Protein AF-A0A8T4Z725-F1 (afdb_monomer_lite)

Sequence (112 aa):
MYVDSLEIPDDIKKDILELTNMVFNSIKRLGEALKALVEGSKEVLKLADSVERAEEAIDEFRVGLIARVLKWGEGARRISVLLMLKEAIENLEAAADGTENVADIIRVIVAG

Radius of gyration: 17.12 Å; chains: 1; bounding box: 40×22×47 Å

Structure (mmCIF, N/CA/C/O backbone):
data_AF-A0A8T4Z725-F1
#
_entry.id   AF-A0A8T4Z725-F1
#
loop_
_atom_site.group_PDB
_atom_site.id
_atom_site.type_symbol
_atom_site.label_atom_id
_atom_site.label_alt_id
_atom_site.label_comp_id
_atom_site.label_asym_id
_atom_site.label_entity_id
_atom_site.label_seq_id
_atom_site.pdbx_PDB_ins_code
_atom_site.Cartn_x
_atom_site.Cartn_y
_atom_site.Cartn_z
_atom_site.occupancy
_atom_site.B_iso_or_equiv
_atom_site.auth_seq_id
_atom_site.auth_comp_id
_atom_site.auth_asym_id
_atom_site.auth_atom_id
_atom_site.pdbx_PDB_model_num
ATOM 1 N N . MET A 1 1 ? 21.437 14.134 -9.983 1.00 47.62 1 MET A N 1
ATOM 2 C CA . MET A 1 1 ? 20.268 13.286 -9.669 1.00 47.62 1 MET A CA 1
ATOM 3 C C . MET A 1 1 ? 20.388 12.060 -10.568 1.00 47.62 1 MET A C 1
ATOM 5 O O . MET A 1 1 ? 20.488 12.247 -11.769 1.00 47.62 1 MET A O 1
ATOM 9 N N . TYR A 1 2 ? 20.562 10.857 -10.013 1.00 50.62 2 TYR A N 1
ATOM 10 C CA . TYR A 1 2 ? 21.075 9.666 -10.730 1.00 50.62 2 TYR A CA 1
ATOM 11 C C . TYR A 1 2 ? 20.056 8.944 -11.636 1.00 50.62 2 TYR A C 1
ATOM 13 O O . TYR A 1 2 ? 20.345 7.863 -12.142 1.00 50.62 2 TYR A O 1
ATOM 21 N N . VAL A 1 3 ? 18.881 9.534 -11.860 1.00 55.91 3 VAL A N 1
ATOM 22 C CA . VAL A 1 3 ? 17.825 8.965 -12.700 1.00 55.91 3 VAL A CA 1
ATOM 23 C C . VAL A 1 3 ? 17.285 10.077 -13.581 1.00 55.91 3 VAL A C 1
ATOM 25 O O . VAL A 1 3 ? 16.696 11.032 -13.074 1.00 55.91 3 VAL A O 1
ATOM 28 N N . ASP A 1 4 ? 17.488 9.969 -14.890 1.00 63.12 4 ASP A N 1
ATOM 29 C CA . ASP A 1 4 ? 16.709 10.772 -15.821 1.00 63.12 4 ASP A CA 1
ATOM 30 C C . ASP A 1 4 ? 15.321 10.129 -15.937 1.00 63.12 4 ASP A C 1
ATOM 32 O O . ASP A 1 4 ? 15.132 9.102 -16.590 1.00 63.12 4 ASP A O 1
ATOM 36 N N . SER A 1 5 ? 14.349 10.696 -15.218 1.00 62.69 5 SER A N 1
ATOM 37 C CA . SER A 1 5 ? 12.970 10.185 -15.157 1.00 62.69 5 SER A CA 1
ATOM 38 C C . SER A 1 5 ? 12.273 10.116 -16.525 1.00 62.69 5 SER A C 1
ATOM 40 O O . SER A 1 5 ? 11.233 9.466 -16.647 1.00 62.69 5 SER A O 1
ATOM 42 N N . LEU A 1 6 ? 12.842 10.757 -17.553 1.00 62.81 6 LEU A N 1
ATOM 43 C CA . LEU A 1 6 ? 12.340 10.740 -18.926 1.00 62.81 6 LEU A CA 1
ATOM 44 C C . LEU A 1 6 ? 12.446 9.356 -19.587 1.00 62.81 6 LEU A C 1
ATOM 46 O O . LEU A 1 6 ? 11.675 9.079 -20.501 1.00 62.81 6 LEU A O 1
ATOM 50 N N . GLU A 1 7 ? 13.334 8.473 -19.115 1.00 80.06 7 GLU A N 1
ATOM 51 C CA . GLU A 1 7 ? 13.499 7.124 -19.686 1.00 80.06 7 GLU A CA 1
ATOM 52 C C . GLU A 1 7 ? 12.524 6.081 -19.108 1.00 80.06 7 GLU A C 1
ATOM 54 O O . GLU A 1 7 ? 12.394 4.986 -19.660 1.00 80.06 7 GLU A O 1
ATOM 59 N N . ILE A 1 8 ? 11.839 6.395 -18.001 1.00 89.75 8 ILE A N 1
ATOM 60 C CA . ILE A 1 8 ? 10.884 5.473 -17.374 1.00 89.75 8 ILE A CA 1
ATOM 61 C C . ILE A 1 8 ? 9.560 5.518 -18.160 1.00 89.75 8 ILE A C 1
ATOM 63 O O . ILE A 1 8 ? 9.046 6.613 -18.405 1.00 89.75 8 ILE A O 1
ATOM 67 N N . PRO A 1 9 ? 8.976 4.364 -18.525 1.00 93.00 9 PRO A N 1
ATOM 68 C CA . PRO A 1 9 ? 7.671 4.285 -19.165 1.00 93.00 9 PRO A CA 1
ATOM 69 C C . PRO A 1 9 ? 6.568 4.950 -18.336 1.00 93.00 9 PRO A C 1
ATOM 71 O O . PRO A 1 9 ? 6.526 4.835 -17.109 1.00 93.00 9 PRO A O 1
ATOM 74 N N . ASP A 1 10 ? 5.665 5.664 -19.004 1.00 93.94 10 ASP A N 1
ATOM 75 C CA . ASP A 1 10 ? 4.616 6.428 -18.323 1.00 93.94 10 ASP A CA 1
ATOM 76 C C . ASP A 1 10 ? 3.581 5.542 -17.618 1.00 93.94 10 ASP A C 1
ATOM 78 O O . ASP A 1 10 ? 2.975 5.980 -16.643 1.00 93.94 10 ASP A O 1
ATOM 82 N N . ASP A 1 11 ? 3.380 4.308 -18.075 1.00 94.56 11 ASP A N 1
ATOM 83 C CA . ASP A 1 11 ? 2.571 3.302 -17.382 1.00 94.56 11 ASP A CA 1
ATOM 84 C C . ASP A 1 11 ? 3.200 2.907 -16.039 1.00 94.56 11 ASP A C 1
ATOM 86 O O . ASP A 1 11 ? 2.521 2.976 -15.020 1.00 94.56 11 ASP A O 1
ATOM 90 N N . ILE A 1 12 ? 4.511 2.640 -15.992 1.00 95.88 12 ILE A N 1
ATOM 91 C CA . ILE A 1 12 ? 5.226 2.371 -14.730 1.00 95.88 12 ILE A CA 1
ATOM 92 C C . ILE A 1 12 ? 5.131 3.569 -13.776 1.00 95.88 12 ILE A C 1
ATOM 94 O O . ILE A 1 12 ? 4.886 3.390 -12.584 1.00 95.88 12 ILE A O 1
ATOM 98 N N . LYS A 1 13 ? 5.288 4.804 -14.275 1.00 95.44 13 LYS A N 1
ATOM 99 C CA . LYS A 1 13 ? 5.132 6.011 -13.439 1.00 95.44 13 LYS A CA 1
ATOM 100 C C . LYS A 1 13 ? 3.723 6.124 -12.860 1.00 95.44 13 LYS A C 1
ATOM 102 O O . LYS A 1 13 ? 3.575 6.461 -11.687 1.00 95.44 13 LYS A O 1
ATOM 107 N N . LYS A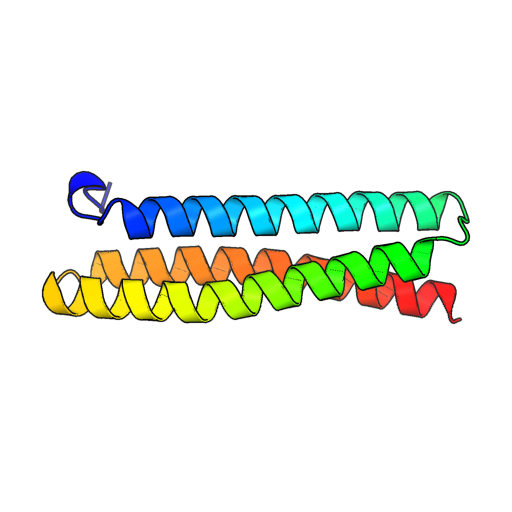 1 14 ? 2.698 5.867 -13.680 1.00 97.38 14 LYS A N 1
ATOM 108 C CA . LYS A 1 14 ? 1.294 5.878 -13.247 1.00 97.38 14 LYS A CA 1
ATOM 109 C C . LYS A 1 14 ? 1.034 4.812 -12.195 1.00 97.38 14 LYS A C 1
ATOM 111 O O . LYS A 1 14 ? 0.374 5.111 -11.211 1.00 97.38 14 LYS A O 1
ATOM 116 N N . ASP A 1 15 ? 1.600 3.625 -12.360 1.00 98.06 15 ASP A N 1
ATOM 117 C CA . ASP A 1 15 ? 1.439 2.547 -11.392 1.00 98.06 15 ASP A CA 1
ATOM 118 C C . ASP A 1 15 ? 2.135 2.851 -10.060 1.00 98.06 15 ASP A C 1
ATOM 120 O O . ASP A 1 15 ? 1.577 2.578 -9.005 1.00 98.06 15 ASP A O 1
ATOM 124 N N . ILE A 1 16 ? 3.322 3.466 -10.074 1.00 97.81 16 ILE A N 1
ATOM 125 C CA . ILE A 1 16 ? 3.989 3.920 -8.839 1.00 97.81 16 ILE A CA 1
ATOM 126 C C . ILE A 1 16 ? 3.146 4.989 -8.130 1.00 97.81 16 ILE A C 1
ATOM 128 O O . ILE A 1 16 ? 3.016 4.971 -6.903 1.00 97.81 16 ILE A O 1
ATOM 132 N N . LEU A 1 17 ? 2.560 5.920 -8.890 1.00 98.12 17 LEU A N 1
ATOM 133 C CA . LEU A 1 17 ? 1.645 6.918 -8.338 1.00 98.12 17 LEU A CA 1
ATOM 134 C C . LEU A 1 17 ? 0.395 6.255 -7.742 1.00 98.12 17 LEU A C 1
ATOM 136 O O . LEU A 1 17 ? -0.036 6.645 -6.660 1.00 98.12 17 LEU A O 1
ATOM 140 N N . GLU A 1 18 ? -0.157 5.248 -8.416 1.00 98.62 18 GLU A N 1
ATOM 141 C CA . GLU A 1 18 ? -1.308 4.498 -7.921 1.00 98.62 18 GLU A CA 1
ATOM 142 C C . GLU A 1 18 ? -0.978 3.751 -6.629 1.00 98.62 18 GLU A C 1
ATOM 144 O O . GLU A 1 18 ? -1.675 3.940 -5.636 1.00 98.62 18 GLU A O 1
ATOM 149 N N . LEU A 1 19 ? 0.145 3.025 -6.579 1.00 98.75 19 LEU A N 1
ATOM 150 C CA . LEU A 1 19 ? 0.628 2.379 -5.356 1.00 98.75 19 LEU A CA 1
ATOM 151 C C . LEU A 1 19 ? 0.760 3.394 -4.210 1.00 98.75 19 LEU A C 1
ATOM 153 O O . LEU A 1 19 ? 0.286 3.157 -3.103 1.00 98.75 19 LEU A O 1
ATOM 157 N N . THR A 1 20 ? 1.331 4.570 -4.488 1.00 98.69 20 THR A N 1
ATOM 158 C CA . THR A 1 20 ? 1.454 5.653 -3.498 1.00 98.69 20 THR A CA 1
ATOM 159 C C . THR A 1 20 ? 0.085 6.112 -2.980 1.00 98.69 20 THR A C 1
ATOM 161 O O . THR A 1 20 ? -0.092 6.318 -1.776 1.00 98.69 20 THR A O 1
ATOM 164 N N . ASN A 1 21 ? -0.905 6.252 -3.866 1.00 98.75 21 ASN A N 1
ATOM 165 C CA . ASN A 1 21 ? -2.271 6.615 -3.487 1.00 98.75 21 ASN A CA 1
ATOM 166 C C . ASN A 1 21 ? -2.948 5.519 -2.654 1.00 98.75 21 ASN A C 1
ATOM 168 O O . ASN A 1 21 ? -3.656 5.836 -1.696 1.00 98.75 21 ASN A O 1
ATOM 172 N N . MET A 1 22 ? -2.727 4.246 -2.989 1.00 98.81 22 MET A N 1
ATOM 173 C CA . MET A 1 22 ? -3.251 3.108 -2.231 1.00 98.81 22 MET A CA 1
ATOM 174 C C . MET A 1 22 ? -2.692 3.100 -0.803 1.00 98.81 22 MET A C 1
ATOM 176 O O . MET A 1 22 ? -3.475 3.077 0.148 1.00 98.81 22 MET A O 1
ATOM 180 N N . VAL A 1 23 ? -1.372 3.249 -0.642 1.00 98.75 23 VAL A N 1
ATOM 181 C CA . VAL A 1 23 ? -0.708 3.362 0.672 1.00 98.75 23 VAL A CA 1
ATOM 182 C C . VAL A 1 23 ? -1.272 4.537 1.472 1.00 98.75 23 VAL A C 1
ATOM 184 O O . VAL A 1 23 ? -1.659 4.386 2.631 1.00 98.75 23 VAL A O 1
ATOM 187 N N . PHE A 1 24 ? -1.401 5.711 0.848 1.00 98.62 24 PHE A N 1
ATOM 188 C CA . PHE A 1 24 ? -1.986 6.886 1.498 1.00 98.62 24 PHE A CA 1
ATOM 189 C C . PHE A 1 24 ? -3.431 6.648 1.965 1.00 98.62 24 PHE A C 1
ATOM 191 O O . PHE A 1 24 ? -3.824 7.096 3.046 1.00 98.62 24 PHE A O 1
ATOM 198 N N . ASN A 1 25 ? -4.226 5.924 1.178 1.00 98.44 25 ASN A N 1
ATOM 199 C CA . ASN A 1 25 ? -5.581 5.547 1.563 1.00 98.44 25 ASN A CA 1
ATOM 200 C C . ASN A 1 25 ? -5.594 4.525 2.710 1.00 98.44 25 ASN A C 1
ATOM 202 O O . ASN A 1 25 ? -6.459 4.640 3.579 1.00 98.44 25 ASN A O 1
ATOM 206 N N . SER A 1 26 ? -4.640 3.589 2.767 1.00 98.44 26 SER A N 1
ATOM 207 C CA . SER A 1 26 ? -4.492 2.684 3.916 1.00 98.44 26 SER A CA 1
ATOM 208 C C . SER A 1 26 ? -4.197 3.458 5.207 1.00 98.44 26 SER A C 1
ATOM 210 O O . SER A 1 26 ? -4.889 3.294 6.213 1.00 98.44 26 SER A O 1
ATOM 212 N N . ILE A 1 27 ? -3.275 4.428 5.150 1.00 98.44 27 ILE A N 1
ATOM 213 C CA . ILE A 1 27 ? -2.949 5.311 6.286 1.00 98.44 27 ILE A CA 1
ATOM 214 C C . ILE A 1 27 ? -4.187 6.083 6.771 1.00 98.44 27 ILE A C 1
ATOM 216 O O . ILE A 1 27 ? -4.406 6.225 7.976 1.00 98.44 27 ILE A O 1
ATOM 220 N N . LYS A 1 28 ? -5.032 6.571 5.854 1.00 98.56 28 LYS A N 1
ATOM 221 C CA . LYS A 1 28 ? -6.293 7.236 6.226 1.00 98.56 28 LYS A CA 1
ATOM 222 C C . LYS A 1 28 ? -7.256 6.299 6.949 1.00 98.56 28 LYS A C 1
ATOM 224 O O . LYS A 1 28 ? -7.791 6.688 7.985 1.00 98.56 28 LYS A O 1
ATOM 229 N N . ARG A 1 29 ? -7.451 5.082 6.433 1.00 98.50 29 ARG A N 1
ATOM 230 C CA . ARG A 1 29 ? -8.304 4.057 7.061 1.00 98.50 29 ARG A CA 1
ATOM 231 C C . ARG A 1 29 ? -7.810 3.705 8.460 1.00 98.50 29 ARG A C 1
ATOM 233 O O . ARG A 1 29 ? -8.614 3.615 9.384 1.00 98.50 29 ARG A O 1
ATOM 240 N N . LEU A 1 30 ? -6.493 3.600 8.645 1.00 98.62 30 LEU A N 1
ATOM 241 C CA . LEU A 1 30 ? -5.904 3.412 9.968 1.00 98.62 30 LEU A CA 1
ATOM 242 C C . LEU A 1 30 ? -6.229 4.586 10.903 1.00 98.62 30 LEU A C 1
ATOM 244 O O . LEU A 1 30 ? -6.604 4.372 12.054 1.00 98.62 30 LEU A O 1
ATOM 248 N N . GLY A 1 31 ? -6.132 5.825 10.414 1.00 98.44 31 GLY A N 1
ATOM 249 C CA . GLY A 1 31 ? -6.524 7.013 11.178 1.00 98.44 31 GLY A CA 1
ATOM 250 C C . GLY A 1 31 ? -7.990 6.979 11.629 1.00 98.44 31 GLY A C 1
ATOM 251 O O . GLY A 1 31 ? -8.298 7.348 12.763 1.00 98.44 31 GLY A O 1
ATOM 252 N N . GLU A 1 32 ? -8.890 6.488 10.776 1.00 98.38 32 GLU A N 1
ATOM 253 C CA . GLU A 1 32 ? -10.303 6.278 11.116 1.00 98.38 32 GLU A CA 1
ATOM 254 C C . GLU A 1 32 ? -10.482 5.176 12.171 1.00 98.38 32 GLU A C 1
ATOM 256 O O . GLU A 1 32 ? -11.226 5.376 13.133 1.00 98.38 32 GLU A O 1
ATOM 261 N N . ALA A 1 33 ? -9.770 4.052 12.041 1.00 98.19 33 ALA A N 1
ATOM 262 C CA . ALA A 1 33 ? -9.794 2.960 13.015 1.00 98.19 33 ALA A CA 1
ATOM 263 C C . ALA A 1 33 ? -9.285 3.408 14.397 1.00 98.19 33 ALA A C 1
ATOM 265 O O . ALA A 1 33 ? -9.932 3.144 15.412 1.00 98.19 33 ALA A O 1
ATOM 266 N N . LEU A 1 34 ? -8.174 4.153 14.442 1.00 98.19 34 LEU A N 1
ATOM 267 C CA . LEU A 1 34 ? -7.621 4.726 15.673 1.00 98.19 34 LEU A CA 1
ATOM 268 C C . LEU A 1 34 ? -8.595 5.702 16.333 1.00 98.19 34 LEU A C 1
ATOM 270 O O . LEU A 1 34 ? -8.800 5.653 17.546 1.00 98.19 34 LEU A O 1
ATOM 274 N N . LYS A 1 35 ? -9.226 6.574 15.542 1.00 98.19 35 LYS A N 1
ATOM 275 C CA . LYS A 1 35 ? -10.234 7.504 16.055 1.00 98.19 35 LYS A CA 1
ATOM 276 C C . LYS A 1 35 ? -11.420 6.751 16.657 1.00 98.19 35 LYS A C 1
ATOM 278 O O . LYS A 1 35 ? -11.818 7.041 17.782 1.00 98.19 35 LYS A O 1
ATOM 283 N N . ALA A 1 36 ? -11.939 5.760 15.937 1.00 97.94 36 ALA A N 1
ATOM 284 C CA . ALA A 1 36 ? -13.029 4.922 16.413 1.00 97.94 36 ALA A CA 1
ATOM 285 C C . ALA A 1 36 ? -12.665 4.198 17.721 1.00 97.94 36 ALA A C 1
ATOM 287 O O . ALA A 1 36 ? -13.519 4.090 18.601 1.00 97.94 36 ALA A O 1
ATOM 288 N N . LEU A 1 37 ? -11.412 3.741 17.862 1.00 97.50 37 LEU A N 1
ATOM 289 C CA . LEU A 1 37 ? -10.924 3.080 19.074 1.00 97.50 37 LEU A CA 1
ATOM 290 C C . LEU A 1 37 ? -10.951 4.039 20.268 1.00 97.50 37 LEU A C 1
ATOM 292 O O . LEU A 1 37 ? -11.509 3.704 21.310 1.00 97.50 37 LEU A O 1
ATOM 296 N N . VAL A 1 38 ? -10.400 5.245 20.103 1.00 97.12 38 VAL A N 1
ATOM 297 C CA . VAL A 1 38 ? -10.371 6.278 21.155 1.00 97.12 38 VAL A CA 1
ATOM 298 C C . VAL A 1 38 ? -11.782 6.713 21.563 1.00 97.12 38 VAL A C 1
ATOM 300 O O . VAL A 1 38 ? -12.034 6.976 22.736 1.00 97.12 38 VAL A O 1
ATOM 303 N N . GLU A 1 39 ? -12.712 6.767 20.611 1.00 97.12 39 GLU A N 1
ATOM 304 C CA . GLU A 1 39 ? -14.110 7.144 20.848 1.00 97.12 39 GLU A CA 1
ATOM 305 C C . GLU A 1 39 ? -14.974 5.989 21.396 1.00 97.12 39 GLU A C 1
ATOM 307 O O . GLU A 1 39 ? -16.143 6.205 21.718 1.00 97.12 39 GLU A O 1
ATOM 312 N N . GLY A 1 40 ? -14.432 4.769 21.516 1.00 93.69 40 GLY A N 1
ATOM 313 C CA . GLY A 1 40 ? -15.177 3.594 21.987 1.00 93.69 40 GLY A CA 1
ATOM 314 C C . GLY A 1 40 ? -16.278 3.138 21.021 1.00 93.69 40 GLY A C 1
ATOM 315 O O . GLY A 1 40 ? -17.317 2.623 21.442 1.00 93.69 40 GLY A O 1
ATOM 316 N N . SER A 1 41 ? -16.089 3.368 19.721 1.00 95.38 41 SER A N 1
ATOM 317 C CA . SER A 1 41 ? -17.057 3.015 18.684 1.00 95.38 41 SER A CA 1
ATOM 318 C C . SER A 1 41 ? -17.201 1.497 18.520 1.00 95.38 41 SER A C 1
ATOM 320 O O . SER A 1 41 ? -16.248 0.736 18.660 1.00 95.38 41 SER A O 1
ATOM 322 N N . LYS A 1 42 ? -18.395 1.039 18.131 1.00 93.12 42 LYS A N 1
ATOM 323 C CA . LYS A 1 42 ? -18.636 -0.374 17.781 1.00 93.12 42 LYS A CA 1
ATOM 324 C C . LYS A 1 42 ? -18.090 -0.756 16.400 1.00 93.12 42 LYS A C 1
ATOM 326 O O . LYS A 1 42 ? -17.977 -1.939 16.102 1.00 93.12 42 LYS A O 1
ATOM 331 N N . GLU A 1 43 ? -17.734 0.227 15.573 1.00 95.69 43 GLU A N 1
ATOM 332 C CA . GLU A 1 43 ? -17.237 -0.001 14.208 1.00 95.69 43 GLU A CA 1
ATOM 333 C C . GLU A 1 43 ? -15.720 -0.260 14.148 1.00 95.69 43 GLU A C 1
ATOM 335 O O . GLU A 1 43 ? -15.187 -0.461 13.060 1.00 95.69 43 GLU A O 1
ATOM 340 N N . VAL A 1 44 ? -15.011 -0.258 15.286 1.00 97.31 44 VAL A N 1
ATOM 341 C CA . VAL A 1 44 ? -13.538 -0.352 15.334 1.00 97.31 44 VAL A CA 1
ATOM 342 C C . VAL A 1 44 ? -13.010 -1.579 14.600 1.00 97.31 44 VAL A C 1
ATOM 344 O O . VAL A 1 44 ? -12.132 -1.439 13.755 1.00 97.31 44 VAL A O 1
ATOM 347 N N . LEU A 1 45 ? -13.578 -2.761 14.864 1.00 96.69 45 LEU A N 1
ATO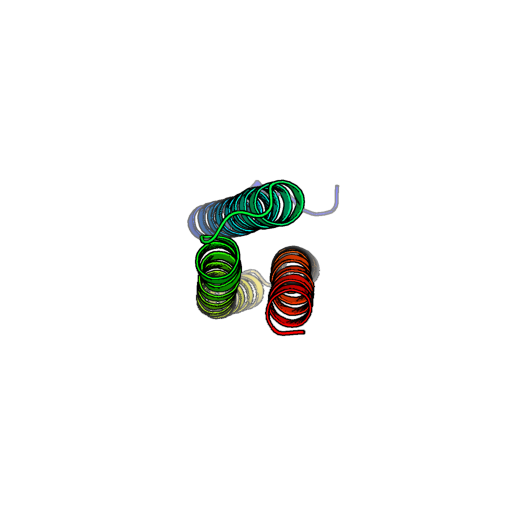M 348 C CA . LEU A 1 45 ? -13.142 -4.006 14.221 1.00 96.69 45 LEU A CA 1
ATOM 349 C C . LEU A 1 45 ? -13.326 -3.953 12.702 1.00 96.69 45 LEU A C 1
ATOM 351 O O . LEU A 1 45 ? -12.412 -4.261 11.953 1.00 96.69 45 LEU A O 1
ATOM 355 N N . LYS A 1 46 ? -14.471 -3.450 12.237 1.00 97.50 46 LYS A N 1
ATOM 356 C CA . LYS A 1 46 ? -14.756 -3.305 10.805 1.00 97.50 46 LYS A CA 1
ATOM 357 C C . LYS A 1 46 ? -13.799 -2.331 10.112 1.00 97.50 46 LYS A C 1
ATOM 359 O O . LYS A 1 46 ? -13.469 -2.531 8.941 1.00 97.50 46 LYS A O 1
ATOM 364 N N . LEU A 1 47 ? -13.405 -1.258 10.801 1.00 97.94 47 LEU A N 1
ATOM 365 C CA . LEU A 1 47 ? -12.431 -0.293 10.291 1.00 97.94 47 LEU A CA 1
ATOM 366 C C . LEU A 1 47 ? -11.027 -0.903 10.248 1.00 97.94 47 LEU A C 1
ATOM 368 O 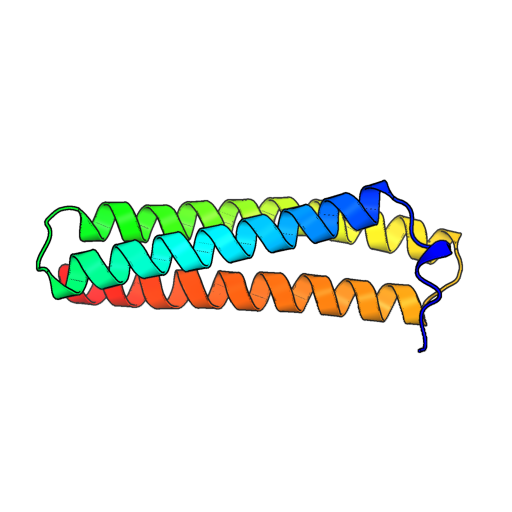O . LEU A 1 47 ? -10.359 -0.736 9.230 1.00 97.94 47 LEU A O 1
ATOM 372 N N . ALA A 1 48 ? -10.626 -1.659 11.274 1.00 97.62 48 ALA A N 1
ATOM 373 C CA . ALA A 1 48 ? -9.370 -2.411 11.284 1.00 97.62 48 ALA A CA 1
ATOM 374 C C . ALA A 1 48 ? -9.313 -3.447 10.143 1.00 97.62 48 ALA A C 1
ATOM 376 O O . ALA A 1 48 ? -8.378 -3.412 9.351 1.00 97.62 48 ALA A O 1
ATOM 377 N N . ASP A 1 49 ? -10.368 -4.245 9.939 1.00 97.88 49 ASP A N 1
ATOM 378 C CA . ASP A 1 49 ? -10.465 -5.179 8.800 1.00 97.88 49 ASP A CA 1
ATOM 379 C C . ASP A 1 49 ? -10.430 -4.452 7.442 1.00 97.88 49 ASP A C 1
ATOM 381 O O . ASP A 1 49 ? -10.151 -5.033 6.396 1.00 97.88 49 ASP A O 1
ATOM 385 N N . SER A 1 50 ? -10.793 -3.165 7.407 1.00 98.19 50 SER A N 1
ATOM 386 C CA . SER A 1 50 ? -10.697 -2.368 6.182 1.00 98.19 50 SER A CA 1
ATOM 387 C C . SER A 1 50 ? -9.271 -1.927 5.859 1.00 98.19 50 SER A C 1
ATOM 389 O O . SER A 1 50 ? -9.015 -1.621 4.695 1.00 98.19 50 SER A O 1
ATOM 391 N N . VAL A 1 51 ? -8.389 -1.876 6.863 1.00 98.50 51 VAL A N 1
ATOM 392 C CA . VAL A 1 51 ? -6.949 -1.643 6.693 1.00 98.50 51 VAL A CA 1
ATOM 393 C C . VAL A 1 51 ? -6.293 -2.906 6.144 1.00 98.50 51 VAL A C 1
ATOM 395 O O . VAL A 1 51 ? -5.613 -2.807 5.135 1.00 98.50 51 VAL A O 1
ATOM 398 N N . GLU A 1 52 ? -6.600 -4.079 6.707 1.00 97.88 52 GLU A N 1
ATOM 399 C CA . GLU A 1 52 ? -6.142 -5.393 6.208 1.00 97.88 52 GLU A CA 1
ATOM 400 C C . GLU A 1 52 ? -6.486 -5.578 4.723 1.00 97.88 52 GLU A C 1
ATOM 402 O O . GLU A 1 52 ? -5.605 -5.721 3.889 1.00 97.88 52 GLU A O 1
ATOM 407 N N . ARG A 1 53 ? -7.755 -5.390 4.336 1.00 98.31 53 ARG A N 1
ATOM 408 C CA . ARG A 1 53 ? -8.147 -5.453 2.911 1.00 98.31 53 ARG A CA 1
ATOM 409 C C . ARG A 1 53 ? -7.445 -4.426 2.015 1.00 98.31 53 ARG A C 1
ATOM 411 O O . ARG A 1 53 ? -7.423 -4.594 0.797 1.00 98.31 53 ARG A O 1
ATOM 418 N N . ALA A 1 54 ? -7.005 -3.297 2.573 1.00 98.44 54 ALA A N 1
ATOM 419 C CA . ALA A 1 54 ? -6.274 -2.293 1.808 1.00 98.44 54 ALA A CA 1
ATOM 420 C C . ALA A 1 54 ? -4.810 -2.705 1.615 1.00 98.44 54 ALA A C 1
ATOM 422 O O . ALA A 1 54 ? -4.285 -2.486 0.526 1.00 98.44 54 ALA A O 1
ATOM 423 N N . GLU A 1 55 ? -4.192 -3.298 2.636 1.00 98.50 55 GLU A N 1
ATOM 424 C CA . GLU A 1 55 ? -2.861 -3.902 2.576 1.00 98.50 55 GLU A CA 1
ATOM 425 C C . GLU A 1 55 ? -2.850 -5.063 1.563 1.00 98.50 55 GLU A C 1
ATOM 427 O O . GLU A 1 55 ? -2.133 -4.955 0.572 1.00 98.50 55 GLU A O 1
ATOM 432 N N . GLU A 1 56 ? -3.775 -6.027 1.647 1.00 98.31 56 GLU A N 1
ATOM 433 C CA . GLU A 1 56 ? -3.837 -7.166 0.707 1.00 98.31 56 GLU A CA 1
ATOM 434 C C . GLU A 1 56 ? -3.899 -6.715 -0.769 1.00 98.31 56 GLU A C 1
ATOM 436 O O . GLU A 1 56 ? -3.285 -7.301 -1.666 1.00 98.31 56 GLU A O 1
ATOM 441 N N . ALA A 1 57 ? -4.638 -5.633 -1.041 1.00 98.56 57 ALA A N 1
ATOM 442 C CA . ALA A 1 57 ? -4.743 -5.055 -2.379 1.00 98.56 57 ALA A CA 1
ATOM 443 C C . ALA A 1 57 ? -3.449 -4.351 -2.829 1.00 98.56 57 ALA A C 1
ATOM 445 O O . ALA A 1 57 ? -3.105 -4.390 -4.015 1.00 98.56 57 ALA A O 1
ATOM 446 N N . ILE A 1 58 ? -2.748 -3.680 -1.908 1.00 98.69 58 ILE A N 1
ATOM 447 C CA . ILE A 1 58 ? -1.423 -3.083 -2.147 1.00 98.69 58 ILE A CA 1
ATOM 448 C C . ILE A 1 58 ? -0.429 -4.186 -2.502 1.00 98.69 58 ILE A C 1
ATOM 450 O O . ILE A 1 58 ? 0.332 -4.036 -3.464 1.00 98.69 58 ILE A O 1
ATOM 454 N N . ASP A 1 59 ? -0.498 -5.300 -1.787 1.00 98.06 59 ASP A N 1
ATOM 455 C CA . ASP A 1 59 ? 0.378 -6.443 -1.954 1.00 98.06 59 ASP A CA 1
ATOM 456 C C . ASP A 1 59 ? 0.212 -7.119 -3.319 1.00 98.06 59 ASP A C 1
ATOM 458 O O . ASP A 1 59 ? 1.183 -7.293 -4.071 1.00 98.06 59 ASP A O 1
ATOM 462 N N . GLU A 1 60 ? -1.034 -7.382 -3.718 1.00 98.44 60 GLU A N 1
ATOM 463 C CA . GLU A 1 60 ? -1.356 -7.903 -5.049 1.00 98.44 60 GLU A CA 1
ATOM 464 C C . GLU A 1 60 ? -0.889 -6.943 -6.161 1.00 98.44 60 GLU A C 1
ATOM 466 O O . GLU A 1 60 ? -0.263 -7.357 -7.149 1.00 98.44 60 GLU A O 1
ATOM 471 N N . PHE A 1 61 ? -1.140 -5.640 -5.996 1.00 98.69 61 PHE A N 1
ATOM 472 C CA . PHE A 1 61 ? -0.746 -4.627 -6.974 1.00 98.69 61 PHE A CA 1
ATOM 473 C C . PHE A 1 61 ? 0.781 -4.530 -7.119 1.00 98.69 61 PHE A C 1
ATOM 475 O O . PHE A 1 61 ? 1.303 -4.461 -8.245 1.00 98.69 61 PHE A O 1
ATOM 482 N N . ARG A 1 62 ? 1.509 -4.568 -5.994 1.00 98.31 62 ARG A N 1
ATOM 483 C CA . ARG A 1 62 ? 2.976 -4.517 -5.938 1.00 98.31 62 ARG A CA 1
ATOM 484 C C . ARG A 1 62 ? 3.604 -5.623 -6.775 1.00 98.31 62 ARG A C 1
ATOM 486 O O . ARG A 1 62 ? 4.507 -5.331 -7.563 1.00 98.31 62 ARG A O 1
ATOM 493 N N . VAL A 1 63 ? 3.134 -6.866 -6.646 1.00 98.12 63 VAL A N 1
ATOM 494 C CA . VAL A 1 63 ? 3.690 -8.015 -7.387 1.00 98.12 63 VAL A CA 1
ATOM 495 C C . VAL A 1 63 ? 3.659 -7.755 -8.896 1.00 98.12 63 VAL A C 1
ATOM 497 O O . VAL A 1 63 ? 4.664 -7.939 -9.595 1.00 98.12 63 VAL A O 1
ATOM 500 N N . GLY A 1 64 ? 2.529 -7.253 -9.402 1.00 98.00 64 GLY A N 1
ATOM 501 C CA . GLY A 1 64 ? 2.378 -6.900 -10.812 1.00 98.00 64 GLY A CA 1
ATOM 502 C C . GLY A 1 64 ? 3.298 -5.755 -11.249 1.00 98.00 64 GLY A C 1
ATOM 503 O O . GLY A 1 64 ? 3.890 -5.815 -12.333 1.00 98.00 64 GLY A O 1
ATOM 504 N N . LEU A 1 65 ? 3.438 -4.722 -10.416 1.00 98.44 65 LEU A N 1
ATOM 505 C CA . LEU A 1 65 ? 4.303 -3.577 -10.697 1.00 98.44 65 LEU A CA 1
ATOM 506 C C . LEU A 1 65 ? 5.790 -3.966 -10.713 1.00 98.44 65 LEU A C 1
ATOM 508 O O . LEU A 1 65 ? 6.499 -3.610 -11.658 1.00 98.44 65 LEU A O 1
ATOM 512 N N . ILE A 1 66 ? 6.260 -4.753 -9.739 1.00 98.12 66 ILE A N 1
ATOM 513 C CA . ILE A 1 66 ? 7.646 -5.249 -9.702 1.00 98.12 66 ILE A CA 1
ATOM 514 C C . ILE A 1 66 ? 7.962 -6.039 -10.977 1.00 98.12 66 ILE A C 1
ATOM 516 O O . ILE A 1 66 ? 8.995 -5.797 -11.604 1.00 98.12 66 ILE A O 1
ATOM 520 N N . ALA A 1 67 ? 7.062 -6.923 -11.422 1.00 97.12 67 ALA A N 1
ATOM 521 C CA . ALA A 1 67 ? 7.259 -7.681 -12.657 1.00 97.12 67 ALA A CA 1
ATOM 522 C C . ALA A 1 67 ? 7.431 -6.769 -13.891 1.00 97.12 67 ALA A C 1
ATOM 524 O O . ALA A 1 67 ? 8.303 -7.016 -14.731 1.00 97.12 67 ALA A O 1
ATOM 525 N N . ARG A 1 68 ? 6.645 -5.685 -13.992 1.00 95.94 68 ARG A N 1
ATOM 526 C CA . ARG A 1 68 ? 6.774 -4.689 -15.074 1.00 95.94 68 ARG A CA 1
ATOM 527 C C . ARG 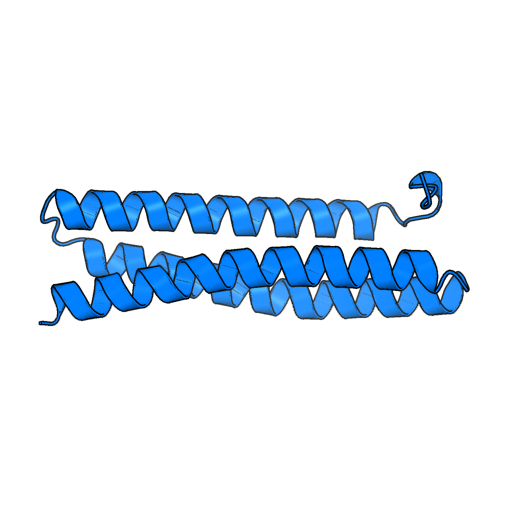A 1 68 ? 8.093 -3.919 -14.996 1.00 95.94 68 ARG A C 1
ATOM 529 O O . ARG A 1 68 ? 8.763 -3.773 -16.021 1.00 95.94 68 ARG A O 1
ATOM 536 N N .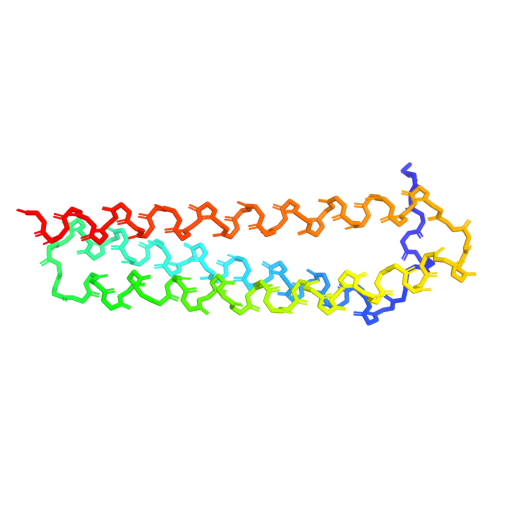 VAL A 1 69 ? 8.495 -3.484 -13.800 1.00 95.81 69 VAL A N 1
ATOM 537 C CA . VAL A 1 69 ? 9.764 -2.769 -13.570 1.00 95.81 69 VAL A CA 1
ATOM 538 C C . VAL A 1 69 ? 10.969 -3.634 -13.934 1.00 95.81 69 VAL A C 1
ATOM 540 O O . VAL A 1 69 ? 11.868 -3.156 -14.628 1.00 95.81 69 VAL A O 1
ATOM 543 N N . LEU A 1 70 ? 10.973 -4.910 -13.536 1.00 94.62 70 LEU A N 1
ATOM 544 C CA . LEU A 1 70 ? 12.044 -5.851 -13.874 1.00 94.62 70 LEU A CA 1
ATOM 545 C C . LEU A 1 70 ? 12.157 -6.055 -15.388 1.00 94.62 70 LEU A C 1
ATOM 547 O O . LEU A 1 70 ? 13.244 -5.903 -15.948 1.00 94.62 70 LEU A O 1
ATOM 551 N N . LYS A 1 71 ? 11.027 -6.312 -16.063 1.00 93.88 71 LYS A N 1
ATOM 552 C CA . LYS A 1 71 ? 10.980 -6.496 -17.521 1.00 93.88 71 LYS A CA 1
ATOM 553 C C . LYS A 1 71 ? 11.500 -5.270 -18.274 1.00 93.88 71 LYS A C 1
ATOM 555 O O . LYS A 1 71 ? 12.258 -5.407 -19.234 1.00 93.88 71 LYS A O 1
ATOM 560 N N . TRP A 1 72 ? 11.096 -4.070 -17.855 1.00 93.81 72 TRP A N 1
ATOM 561 C CA . TRP A 1 72 ? 11.584 -2.834 -18.462 1.00 93.81 72 TRP A CA 1
ATOM 562 C C . TRP A 1 72 ? 13.083 -2.635 -18.218 1.00 93.81 72 TRP A C 1
ATOM 564 O O . TRP A 1 72 ? 13.823 -2.378 -19.168 1.00 93.81 72 TRP A O 1
ATOM 574 N N . GLY A 1 73 ? 13.547 -2.769 -16.973 1.00 90.94 73 GLY A N 1
ATOM 575 C CA . GLY A 1 73 ? 14.940 -2.483 -16.638 1.00 90.94 73 GLY A CA 1
ATOM 576 C C . GLY A 1 73 ? 15.935 -3.470 -17.256 1.00 90.94 73 GLY A C 1
ATOM 577 O O . GLY A 1 73 ? 17.039 -3.051 -17.617 1.00 90.94 73 GLY A O 1
ATOM 578 N N . GLU A 1 74 ? 15.538 -4.733 -17.463 1.00 89.12 74 GLU A N 1
ATOM 579 C CA . GLU A 1 74 ? 16.301 -5.708 -18.257 1.00 89.12 74 GLU A CA 1
ATOM 580 C C . GLU A 1 74 ? 16.470 -5.227 -19.708 1.00 89.12 74 GLU A C 1
ATOM 582 O O . GLU A 1 74 ? 17.594 -5.143 -20.212 1.00 89.12 74 GLU A O 1
ATOM 587 N N . GLY A 1 75 ? 15.372 -4.828 -20.361 1.00 89.44 75 GLY A N 1
ATOM 588 C CA . GLY A 1 75 ? 15.390 -4.331 -21.740 1.00 89.44 75 GLY A CA 1
ATOM 589 C C . GLY A 1 75 ? 16.153 -3.013 -21.909 1.00 89.44 75 GLY A C 1
ATOM 590 O O . GLY A 1 75 ? 16.904 -2.848 -22.872 1.00 89.44 75 GLY A O 1
ATOM 591 N N . ALA A 1 76 ? 16.014 -2.091 -20.955 1.00 87.88 76 ALA A N 1
ATOM 592 C CA . ALA A 1 76 ? 16.682 -0.791 -20.965 1.00 87.88 76 ALA A CA 1
ATOM 593 C C . ALA A 1 76 ? 18.177 -0.871 -20.601 1.00 87.88 76 ALA A C 1
ATOM 595 O O . ALA A 1 76 ? 18.922 0.076 -20.857 1.00 87.88 76 ALA A O 1
ATOM 596 N N . ARG A 1 77 ? 18.636 -1.987 -20.007 1.00 86.00 77 ARG A N 1
ATOM 597 C CA . ARG A 1 77 ? 20.003 -2.165 -19.474 1.00 86.00 77 ARG A CA 1
ATOM 598 C C . ARG A 1 77 ? 20.390 -1.074 -18.462 1.00 86.00 77 ARG A C 1
ATOM 600 O O . ARG A 1 77 ? 21.516 -0.575 -18.455 1.00 86.00 77 ARG A O 1
ATOM 607 N N . ARG A 1 78 ? 19.444 -0.697 -17.596 1.00 84.69 78 ARG A N 1
ATOM 608 C CA . ARG A 1 78 ? 19.579 0.368 -16.582 1.00 84.69 78 ARG A CA 1
ATOM 609 C C . ARG A 1 78 ? 19.470 -0.204 -15.165 1.00 84.69 78 ARG A C 1
ATOM 611 O O . ARG A 1 78 ? 18.528 0.097 -14.439 1.00 84.69 78 ARG A O 1
ATOM 618 N N . ILE A 1 79 ? 20.435 -1.031 -14.759 1.00 87.88 79 ILE A N 1
ATOM 619 C CA . ILE A 1 79 ? 20.364 -1.753 -13.475 1.00 87.88 79 ILE A CA 1
ATOM 620 C C . ILE A 1 79 ? 20.276 -0.829 -12.251 1.00 87.88 79 ILE A C 1
ATOM 622 O O . ILE A 1 79 ? 19.547 -1.131 -11.313 1.00 87.88 79 ILE A O 1
ATOM 626 N N . SER A 1 80 ? 20.963 0.317 -12.272 1.00 89.12 80 SER A N 1
ATOM 627 C CA . SER A 1 80 ? 20.908 1.294 -11.179 1.00 89.12 80 SER A CA 1
ATOM 628 C C . SER A 1 80 ? 19.507 1.881 -11.006 1.00 89.12 80 SER A C 1
ATOM 630 O O . SER A 1 80 ? 19.005 1.942 -9.889 1.00 89.12 80 SER A O 1
ATOM 632 N N . VAL A 1 81 ? 18.850 2.261 -12.107 1.00 89.06 81 VAL A N 1
ATOM 633 C CA . VAL A 1 81 ? 17.484 2.807 -12.082 1.00 89.06 81 VAL A CA 1
ATOM 634 C C . VAL A 1 81 ? 16.480 1.732 -11.674 1.00 89.06 81 VAL A C 1
ATOM 636 O O . VAL A 1 81 ? 15.605 1.999 -10.856 1.00 89.06 81 VAL A O 1
ATOM 639 N N . LEU A 1 82 ? 16.632 0.510 -12.192 1.00 92.06 82 LEU A N 1
ATOM 640 C CA . LEU A 1 82 ? 15.807 -0.635 -11.801 1.00 92.06 82 LEU A CA 1
ATOM 641 C C . LEU A 1 82 ? 15.877 -0.890 -10.292 1.00 92.06 82 LEU A C 1
ATOM 643 O O . LEU A 1 82 ? 14.834 -1.067 -9.668 1.00 92.06 82 LEU A O 1
ATOM 647 N N . LEU A 1 83 ? 17.080 -0.878 -9.705 1.00 93.44 83 LEU A N 1
ATOM 648 C CA . LEU A 1 83 ? 17.250 -1.116 -8.272 1.00 93.44 83 LEU A CA 1
ATOM 649 C C . LEU A 1 83 ? 16.578 -0.015 -7.447 1.00 93.44 83 LEU A C 1
ATOM 651 O O . LEU A 1 83 ? 15.806 -0.328 -6.547 1.00 93.44 83 LEU A O 1
ATOM 655 N N . MET A 1 84 ? 16.783 1.253 -7.821 1.00 93.75 84 MET A N 1
ATOM 656 C CA . MET A 1 84 ? 1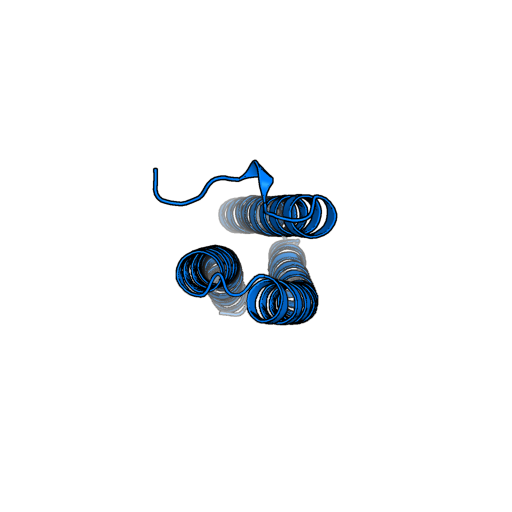6.155 2.389 -7.139 1.00 93.75 84 MET A CA 1
ATOM 657 C C . MET A 1 84 ? 14.622 2.342 -7.201 1.00 93.75 84 MET A C 1
ATOM 659 O O . MET A 1 84 ? 13.959 2.649 -6.213 1.00 93.75 84 MET A O 1
ATOM 663 N N . LEU A 1 85 ? 14.043 1.959 -8.346 1.00 94.75 85 LEU A N 1
ATOM 664 C CA . LEU A 1 85 ? 12.589 1.826 -8.479 1.00 94.75 85 LEU A CA 1
ATOM 665 C C . LEU A 1 85 ? 12.054 0.666 -7.647 1.00 94.75 85 LEU A C 1
ATOM 667 O O . LEU A 1 85 ? 11.043 0.835 -6.970 1.00 94.75 85 LEU A O 1
ATOM 671 N N . LYS A 1 86 ? 12.738 -0.486 -7.665 1.00 95.81 86 LYS A N 1
ATOM 672 C CA . LYS A 1 86 ? 12.372 -1.619 -6.813 1.00 95.81 86 LYS A CA 1
ATOM 673 C C . LYS A 1 86 ? 12.378 -1.195 -5.346 1.00 95.81 86 LYS A C 1
ATOM 675 O O . LYS A 1 86 ? 11.382 -1.398 -4.671 1.00 95.81 86 LYS A O 1
ATOM 680 N N . GLU A 1 87 ? 13.458 -0.585 -4.862 1.00 97.56 87 GLU A N 1
ATOM 681 C CA . GLU A 1 87 ? 13.555 -0.137 -3.466 1.00 97.56 87 GLU A CA 1
ATOM 682 C C . GLU A 1 87 ? 12.460 0.870 -3.103 1.00 97.56 87 GLU A C 1
ATOM 684 O O . GLU A 1 87 ? 11.875 0.771 -2.031 1.00 97.56 87 GLU A O 1
ATOM 689 N N . ALA A 1 88 ? 12.129 1.806 -3.996 1.00 96.81 88 ALA A N 1
ATOM 690 C CA . ALA A 1 88 ? 11.025 2.735 -3.765 1.00 96.81 88 ALA A CA 1
ATOM 691 C C . ALA A 1 88 ? 9.669 2.018 -3.629 1.00 96.81 88 ALA A C 1
ATOM 693 O O . ALA A 1 88 ? 8.882 2.380 -2.759 1.00 96.81 88 ALA A O 1
ATOM 694 N N . ILE A 1 89 ? 9.411 1.002 -4.457 1.00 98.38 89 ILE A N 1
ATOM 695 C CA . ILE A 1 89 ? 8.185 0.191 -4.405 1.00 98.38 89 ILE A CA 1
ATOM 696 C C . ILE A 1 89 ? 8.116 -0.630 -3.111 1.00 98.38 89 ILE A C 1
ATOM 698 O O . ILE A 1 89 ? 7.077 -0.632 -2.461 1.00 98.38 89 ILE A O 1
ATOM 702 N N . GLU A 1 90 ? 9.211 -1.277 -2.705 1.00 98.19 90 GLU A N 1
ATOM 703 C CA . GLU A 1 90 ? 9.247 -2.043 -1.447 1.00 98.19 90 GLU A CA 1
ATOM 704 C C . GLU A 1 90 ? 9.089 -1.130 -0.226 1.00 98.19 90 GLU A C 1
ATOM 706 O O . GLU A 1 90 ? 8.396 -1.473 0.719 1.00 98.19 90 GLU A O 1
ATOM 711 N N . ASN A 1 91 ? 9.666 0.076 -0.249 1.00 98.38 91 ASN A N 1
ATOM 712 C CA . ASN A 1 91 ? 9.476 1.038 0.840 1.00 98.38 91 ASN A CA 1
ATOM 713 C C . ASN A 1 91 ? 8.015 1.507 0.966 1.00 98.38 91 ASN A C 1
ATOM 715 O O . ASN A 1 91 ? 7.586 1.872 2.060 1.00 98.38 91 ASN A O 1
ATOM 719 N N . LEU A 1 92 ? 7.261 1.538 -0.141 1.00 98.50 92 LEU A N 1
ATOM 720 C CA . LEU A 1 92 ? 5.833 1.861 -0.128 1.00 98.50 92 LEU A CA 1
ATOM 721 C C . LEU A 1 92 ? 5.002 0.724 0.476 1.00 98.50 92 LEU A C 1
ATOM 723 O O . LEU A 1 92 ? 4.107 1.009 1.268 1.00 98.50 92 LEU A O 1
ATOM 727 N N . GLU A 1 93 ? 5.307 -0.533 0.152 1.00 98.12 93 GLU A N 1
ATOM 728 C CA . GLU A 1 93 ? 4.644 -1.673 0.795 1.00 98.12 93 GLU A CA 1
ATOM 729 C C . GLU A 1 93 ? 5.007 -1.783 2.275 1.00 98.12 93 GLU A C 1
ATOM 731 O O . GLU A 1 93 ? 4.098 -1.858 3.088 1.00 98.12 93 GLU A O 1
ATOM 736 N N . ALA A 1 94 ? 6.271 -1.606 2.661 1.00 98.31 94 ALA A N 1
ATOM 737 C CA . ALA A 1 94 ? 6.657 -1.635 4.072 1.00 98.31 94 ALA A CA 1
ATOM 738 C C . ALA A 1 94 ? 5.902 -0.579 4.909 1.00 98.31 94 ALA A C 1
ATOM 740 O O . ALA A 1 94 ? 5.633 -0.768 6.097 1.00 98.31 94 ALA A O 1
ATOM 741 N N . ALA A 1 95 ? 5.542 0.555 4.295 1.00 97.94 95 ALA A N 1
ATOM 742 C CA . ALA A 1 95 ? 4.684 1.552 4.926 1.00 97.94 95 ALA A CA 1
ATOM 743 C C . ALA A 1 95 ? 3.221 1.084 5.054 1.00 97.94 95 ALA A C 1
ATOM 745 O O . ALA A 1 95 ? 2.582 1.410 6.055 1.00 97.94 95 ALA A O 1
ATOM 746 N N . ALA A 1 96 ? 2.693 0.343 4.074 1.00 98.12 96 ALA A N 1
ATOM 747 C CA . ALA A 1 96 ? 1.366 -0.274 4.132 1.00 98.12 96 ALA A CA 1
ATOM 748 C C . ALA A 1 96 ? 1.296 -1.404 5.168 1.00 98.12 96 ALA A C 1
ATOM 750 O O . ALA A 1 96 ? 0.399 -1.370 6.010 1.00 98.12 96 ALA A O 1
ATOM 751 N N . ASP A 1 97 ? 2.285 -2.294 5.203 1.00 98.31 97 ASP A N 1
ATOM 752 C CA . ASP A 1 97 ? 2.475 -3.319 6.240 1.00 98.31 97 ASP A CA 1
ATOM 753 C C . ASP A 1 97 ? 2.433 -2.702 7.637 1.00 98.31 97 ASP A C 1
ATOM 755 O O . ASP A 1 97 ? 1.777 -3.182 8.562 1.00 98.31 97 ASP A O 1
ATOM 759 N N . GLY A 1 98 ? 3.115 -1.566 7.810 1.00 98.25 98 GLY A N 1
ATOM 760 C CA . GLY A 1 98 ? 3.082 -0.818 9.062 1.00 98.25 98 GLY A CA 1
ATOM 761 C C . GLY A 1 98 ? 1.659 -0.434 9.486 1.00 98.25 98 GLY A C 1
ATOM 762 O O . GLY A 1 98 ? 1.374 -0.380 10.682 1.00 98.25 98 GLY A O 1
ATOM 763 N N . THR A 1 99 ? 0.753 -0.189 8.534 1.00 98.19 99 THR A N 1
ATOM 764 C CA . THR A 1 99 ? -0.648 0.122 8.842 1.00 98.19 99 THR A CA 1
ATOM 765 C C . THR A 1 99 ? -1.452 -1.094 9.287 1.00 98.19 99 THR A C 1
ATOM 767 O O . THR A 1 99 ? -2.205 -0.981 10.256 1.00 98.19 99 THR A O 1
ATOM 770 N N . GLU A 1 100 ? -1.264 -2.243 8.641 1.00 98.00 100 GLU A N 1
ATOM 771 C CA . GLU A 1 100 ? -1.892 -3.515 9.016 1.00 98.00 100 GLU A CA 1
ATOM 772 C C . GLU A 1 100 ? -1.431 -3.960 10.408 1.00 98.00 100 GLU A C 1
ATOM 774 O O . GLU A 1 100 ? -2.259 -4.176 11.291 1.00 98.00 100 GLU A O 1
ATOM 779 N N . ASN A 1 101 ? -0.120 -3.935 10.668 1.00 98.44 101 ASN A N 1
ATOM 780 C CA . ASN A 1 101 ? 0.448 -4.265 11.978 1.00 98.44 101 ASN A CA 1
ATOM 781 C C . ASN A 1 101 ? -0.187 -3.453 13.124 1.00 98.44 101 ASN A C 1
ATOM 783 O O . ASN A 1 101 ? -0.422 -3.967 14.220 1.00 98.44 101 ASN A O 1
ATOM 787 N N . VAL A 1 102 ? -0.481 -2.167 12.899 1.00 97.81 102 VAL A N 1
ATOM 788 C CA . VAL A 1 102 ? -1.187 -1.352 13.902 1.00 97.81 102 VAL A CA 1
ATOM 789 C C . VAL A 1 102 ? -2.669 -1.732 13.978 1.00 97.81 102 VAL A C 1
ATOM 791 O O . VAL A 1 102 ? -3.215 -1.784 15.082 1.00 97.81 102 VAL A O 1
ATOM 794 N N . ALA A 1 103 ? -3.328 -2.012 12.852 1.00 97.56 103 ALA A N 1
ATOM 795 C CA . ALA A 1 103 ? -4.711 -2.489 12.842 1.00 97.56 103 ALA A CA 1
ATOM 796 C C . ALA A 1 103 ? -4.874 -3.805 13.627 1.00 97.56 103 ALA A C 1
ATOM 798 O O . ALA A 1 103 ? -5.846 -3.951 14.369 1.00 97.56 103 ALA A O 1
ATOM 799 N N . ASP A 1 104 ? -3.897 -4.706 13.577 1.00 97.88 104 ASP A N 1
ATOM 800 C CA . ASP A 1 104 ? -3.869 -5.944 14.367 1.00 97.88 104 ASP A CA 1
ATOM 801 C C . ASP A 1 104 ? -3.831 -5.683 15.861 1.00 97.88 104 ASP A C 1
ATOM 803 O O . ASP A 1 104 ? -4.601 -6.265 16.629 1.00 97.88 104 ASP A O 1
ATOM 807 N N . ILE A 1 105 ? -2.988 -4.743 16.284 1.00 97.81 105 ILE A N 1
ATOM 808 C CA . ILE A 1 105 ? -2.932 -4.318 17.682 1.00 97.81 105 ILE A CA 1
ATOM 809 C C . ILE A 1 105 ? -4.288 -3.740 18.113 1.00 97.81 105 ILE A C 1
ATOM 811 O O . ILE A 1 105 ? -4.761 -4.052 19.207 1.00 97.81 105 ILE A O 1
ATOM 815 N N . ILE A 1 106 ? -4.952 -2.952 17.257 1.00 97.06 106 ILE A N 1
ATOM 816 C CA . ILE A 1 106 ? -6.311 -2.452 17.523 1.00 97.06 106 ILE A CA 1
ATOM 817 C C . ILE A 1 106 ? -7.291 -3.621 17.715 1.00 97.06 106 ILE A C 1
ATOM 819 O O . ILE A 1 106 ? -8.056 -3.612 18.682 1.00 97.06 106 ILE A O 1
ATOM 823 N N . ARG A 1 107 ? -7.260 -4.638 16.840 1.00 95.56 107 ARG A N 1
ATOM 824 C CA . ARG A 1 107 ? -8.111 -5.839 16.952 1.00 95.56 107 ARG A CA 1
ATOM 825 C C . ARG A 1 107 ? -7.888 -6.557 18.287 1.00 95.56 107 ARG A C 1
ATOM 827 O O . ARG A 1 107 ? -8.861 -6.887 18.967 1.00 95.56 107 ARG A O 1
ATOM 834 N N . VAL A 1 108 ? -6.630 -6.725 18.699 1.00 96.19 108 VAL A N 1
ATOM 835 C CA . VAL A 1 108 ? -6.260 -7.343 19.986 1.00 96.19 108 VAL A CA 1
ATOM 836 C C . VAL A 1 108 ? -6.774 -6.532 21.179 1.00 96.19 108 VAL A C 1
ATOM 838 O O . VAL A 1 108 ? -7.315 -7.123 22.110 1.00 96.19 108 VAL A O 1
ATOM 841 N N . ILE A 1 109 ? -6.661 -5.198 21.154 1.00 94.81 109 ILE A N 1
ATOM 842 C CA . ILE A 1 109 ? -7.159 -4.324 22.235 1.00 94.81 109 ILE A CA 1
ATOM 843 C C . ILE A 1 109 ? -8.676 -4.451 22.409 1.00 94.81 109 ILE A C 1
ATOM 845 O O . ILE A 1 109 ? -9.157 -4.423 23.534 1.00 94.81 109 ILE A O 1
ATOM 849 N N . VAL A 1 110 ? -9.435 -4.559 21.315 1.00 92.12 110 VAL A N 1
ATOM 850 C CA . VAL A 1 110 ? -10.905 -4.651 21.375 1.00 92.12 110 VAL A CA 1
ATOM 851 C C . VAL A 1 110 ? -11.384 -6.045 21.789 1.00 92.12 110 VAL A C 1
ATOM 853 O O . VAL A 1 110 ? -12.451 -6.171 22.387 1.00 92.12 110 VAL A O 1
ATOM 856 N N . ALA A 1 111 ? -10.634 -7.091 21.438 1.00 82.25 111 ALA A N 1
ATOM 857 C CA . ALA A 1 111 ? -10.970 -8.471 21.780 1.00 82.25 111 ALA A CA 1
ATOM 858 C C . ALA A 1 111 ? -10.588 -8.864 23.222 1.00 82.25 111 ALA A C 1
ATOM 860 O O . ALA A 1 111 ? -11.111 -9.864 23.721 1.00 82.25 111 ALA A O 1
ATOM 861 N N . GLY A 1 112 ? -9.671 -8.120 23.854 1.00 68.25 112 GLY A N 1
ATOM 862 C CA . GLY A 1 112 ? -9.252 -8.291 25.252 1.00 68.25 112 GLY A CA 1
ATOM 863 C C . GLY A 1 112 ? -10.152 -7.566 26.243 1.00 68.25 112 GLY A C 1
ATOM 864 O O . GLY A 1 112 ? -10.395 -8.152 27.321 1.00 68.25 112 GLY A O 1
#

Foldseek 3Di:
DLDPCVLDDPVLVVLLVVLLVLLVVLVVLLVVLVVCLVVVHPCNLVSLVVLVVSLVVSVVSLVVSLVVLVVSCVVVVPVVVSVVSNVSSVVSSVSSVVSNVVSVVSVVVVVD

Secondary structure (DSSP, 8-state):
----GGGS-HHHHHHHHHHHHHHHHHHHHHHHHHHHHHTT-TTHHHHHHHHHHHHHHHHHHHHHHHHHHHHHHHHHT-HHHHHHHHHHHHHHHHHHHHHHHHHHHHHHHHH-

pLDDT: mean 93.73, std 9.89, range [47.62, 98.81]